Protein AF-A0A522ACE9-F1 (afdb_monomer)

Nearest PDB structures (foldseek):
  8x61-assembly1_C  TM=3.529E-01  e=1.894E+00  Escherichia coli K-12
  6s4u-assembly1_A  TM=2.386E-01  e=7.414E+00  Homo sapiens

Solvent-accessible surface area (backbone atoms only — not comparable to full-atom values): 8013 Å² total; per-residue (Å²): 133,61,67,72,55,53,54,50,27,53,49,44,15,50,52,30,24,54,36,36,54,61,24,49,76,54,39,75,47,84,76,78,29,18,71,40,29,41,30,44,5,52,44,26,45,44,31,67,73,72,30,75,83,35,50,65,12,38,32,50,9,37,26,52,41,39,37,70,60,69,50,56,64,69,42,15,46,37,32,13,48,15,64,38,47,17,29,52,48,12,42,47,45,30,52,73,76,61,67,50,54,72,63,55,82,46,71,67,32,50,52,38,46,46,51,37,33,20,47,57,17,20,47,52,19,19,51,35,33,47,53,24,36,50,77,62,69,74,56,59,83,90,46,49,69,61,52,30,52,46,35,24,47,4,34,18,41,4,25,67,66,41,28,56,72,73,46,96

pLDDT: mean 92.91, std 7.42, range [64.06, 98.75]

Secondary structure (DSSP, 8-state):
--HHHHHHHHHHHHHHHHHHHHHHTTEEETTTEES--HHHHHHHHHHHHH-GGGHHHHHHHHHHHHHHTT--HHHHHHHHHHHHHHHHHHHHHHHHHS---TT--SHHHHHHIIIIIIIIIHHHHHHHHHHHHHHTT-S-GGGHHHHHHHHHHHHHHHHHHHHHHHH-

Sequence (168 aa):
MNIGLLVRLAGVALLYFVAAQVGLAFAVVGSTVTLVWPPSGIALVAILVFGYRMIPGVALGAFLANAWTGVPLLLAAGIALGNTLEPVVGALLLQRLAGFRNTLERRGDVFALILLAGICSTMLSAWVGVASLTLGGTVAVGDYASVWLKWWLGDMMGVLVVAPPLLI

Radius of gyration: 15.06 Å; Cα contacts (8 Å, |Δi|>4): 279; chains: 1; bounding box: 33×37×38 Å

Structure (mmCIF, N/CA/C/O backbone):
data_AF-A0A522ACE9-F1
#
_entry.id   AF-A0A522ACE9-F1
#
loop_
_atom_site.group_PDB
_atom_site.id
_atom_site.type_symbol
_atom_site.label_atom_id
_atom_site.label_alt_id
_atom_site.label_comp_id
_atom_site.label_asym_id
_atom_site.label_entity_id
_atom_site.label_seq_id
_atom_site.pdbx_PDB_ins_code
_atom_site.Cartn_x
_atom_site.Cartn_y
_atom_site.Cartn_z
_atom_site.occupancy
_atom_site.B_iso_or_equiv
_atom_site.auth_seq_id
_atom_site.auth_comp_id
_atom_site.auth_asym_id
_atom_site.auth_atom_id
_atom_site.pdbx_PDB_model_num
ATOM 1 N N . MET A 1 1 ? -2.114 -23.562 11.449 1.00 66.44 1 MET A N 1
ATOM 2 C CA . MET A 1 1 ? -2.707 -22.292 10.969 1.00 66.44 1 MET A CA 1
ATOM 3 C C . MET A 1 1 ? -4.226 -22.442 10.977 1.00 66.44 1 MET A C 1
ATOM 5 O O . MET A 1 1 ? -4.705 -23.443 10.471 1.00 66.44 1 MET A O 1
ATOM 9 N N . ASN A 1 2 ? -4.973 -21.543 11.629 1.00 89.81 2 ASN A N 1
ATOM 10 C CA . ASN A 1 2 ? -6.439 -21.649 11.744 1.00 89.81 2 ASN A CA 1
ATOM 11 C C . ASN A 1 2 ? -7.099 -21.388 10.372 1.00 89.81 2 ASN A C 1
ATOM 13 O O . ASN A 1 2 ? -6.703 -20.443 9.689 1.00 89.81 2 ASN A O 1
ATOM 17 N N . ILE A 1 3 ? -8.100 -22.184 9.982 1.00 92.69 3 ILE A N 1
ATOM 18 C CA . ILE A 1 3 ? -8.877 -22.027 8.735 1.00 92.69 3 ILE A CA 1
ATOM 19 C C . ILE A 1 3 ? -9.387 -20.588 8.563 1.00 92.69 3 ILE A C 1
ATOM 21 O O . ILE A 1 3 ? -9.287 -20.024 7.477 1.00 92.69 3 ILE A O 1
ATOM 25 N N . GLY A 1 4 ? -9.839 -19.942 9.642 1.00 93.56 4 GLY A N 1
ATOM 26 C CA . GLY A 1 4 ? -10.306 -18.554 9.584 1.00 93.56 4 GLY A CA 1
ATOM 27 C C . GLY A 1 4 ? -9.221 -17.549 9.176 1.00 93.56 4 GLY A C 1
ATOM 28 O O . GLY A 1 4 ? -9.525 -16.540 8.544 1.00 93.56 4 GLY A O 1
ATOM 29 N N . LEU A 1 5 ? -7.948 -17.818 9.489 1.00 94.38 5 LEU A N 1
ATOM 30 C CA . LEU A 1 5 ? -6.832 -16.984 9.033 1.00 94.38 5 LEU A CA 1
ATOM 31 C C . LEU A 1 5 ? -6.583 -17.170 7.533 1.00 94.38 5 LEU A C 1
ATOM 33 O O . LEU A 1 5 ? -6.410 -16.183 6.828 1.00 94.38 5 LEU A O 1
ATOM 37 N N . LEU A 1 6 ? -6.611 -18.413 7.049 1.00 95.75 6 LEU A N 1
ATOM 38 C CA . LEU A 1 6 ? -6.447 -18.719 5.625 1.00 95.75 6 LEU A CA 1
ATOM 39 C C . LEU A 1 6 ? -7.518 -18.043 4.769 1.00 95.75 6 LEU A C 1
ATOM 41 O O . LEU A 1 6 ? -7.187 -17.424 3.763 1.00 95.75 6 LEU A O 1
ATOM 45 N N . VAL A 1 7 ? -8.779 -18.090 5.207 1.00 96.94 7 VAL A N 1
ATOM 46 C CA . VAL A 1 7 ? -9.889 -17.417 4.518 1.00 96.94 7 VAL A CA 1
ATOM 47 C C . VAL A 1 7 ? -9.661 -15.907 4.443 1.00 96.94 7 VAL A C 1
ATOM 49 O O . VAL A 1 7 ? -9.847 -15.315 3.385 1.00 96.94 7 VAL A O 1
ATOM 52 N N . ARG A 1 8 ? -9.199 -15.273 5.531 1.00 97.12 8 ARG A N 1
ATOM 53 C CA . ARG A 1 8 ? -8.887 -13.832 5.529 1.00 97.12 8 ARG A CA 1
ATOM 54 C C . ARG A 1 8 ? -7.721 -13.494 4.607 1.00 97.12 8 ARG A C 1
ATOM 56 O O . ARG A 1 8 ? -7.818 -12.532 3.859 1.00 97.12 8 ARG A O 1
ATOM 63 N N . LEU A 1 9 ? -6.649 -14.286 4.632 1.00 97.94 9 LEU A N 1
ATOM 64 C CA . LEU A 1 9 ? -5.497 -14.095 3.747 1.00 97.94 9 LEU A CA 1
ATOM 65 C C . LEU A 1 9 ? -5.897 -14.201 2.273 1.00 97.94 9 LEU A C 1
ATOM 67 O O . LEU A 1 9 ? -5.547 -13.326 1.486 1.00 97.94 9 LEU A O 1
ATOM 71 N N . ALA A 1 10 ? -6.667 -15.235 1.923 1.00 97.75 10 ALA A N 1
ATOM 72 C CA . ALA A 1 10 ? -7.181 -15.429 0.573 1.00 97.75 10 ALA A CA 1
ATOM 73 C C . ALA A 1 10 ? -8.128 -14.293 0.159 1.00 97.75 10 ALA A C 1
ATOM 75 O O . ALA A 1 10 ? -8.009 -13.772 -0.945 1.00 97.75 10 ALA A O 1
ATOM 76 N N . GLY A 1 11 ? -9.018 -13.865 1.058 1.00 98.19 11 GLY A N 1
ATOM 77 C CA . GLY A 1 11 ? -9.923 -12.741 0.825 1.00 98.19 11 GLY A CA 1
ATOM 78 C C . GLY A 1 11 ? -9.183 -11.426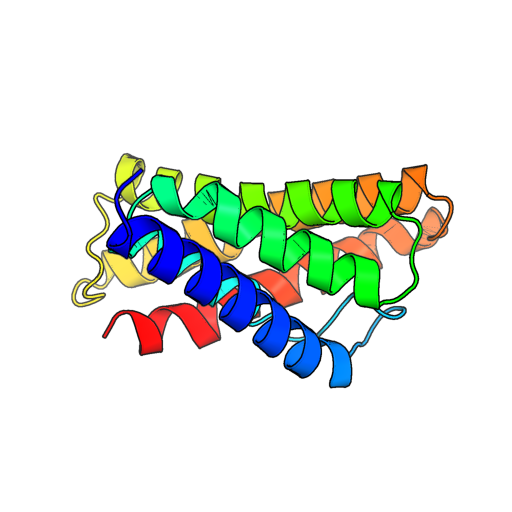 0.583 1.00 98.19 11 GLY A C 1
ATOM 79 O O . GLY A 1 11 ? -9.488 -10.733 -0.381 1.00 98.19 11 GLY A O 1
ATOM 80 N N . VAL A 1 12 ? -8.172 -11.104 1.398 1.00 98.25 12 VAL A N 1
ATOM 81 C CA . VAL A 1 12 ? -7.336 -9.905 1.211 1.00 98.25 12 VAL A CA 1
ATOM 82 C C . VAL A 1 12 ? -6.578 -9.968 -0.112 1.00 98.25 12 VAL A C 1
ATOM 84 O O . VAL A 1 12 ? -6.599 -8.992 -0.854 1.00 98.25 12 VAL A O 1
ATOM 87 N N . ALA A 1 13 ? -5.958 -11.106 -0.437 1.00 98.50 13 ALA A N 1
ATOM 88 C CA . ALA A 1 13 ? -5.243 -11.276 -1.701 1.00 98.50 13 ALA A CA 1
ATOM 89 C C . ALA A 1 13 ? -6.173 -11.102 -2.911 1.00 98.50 13 ALA A C 1
ATOM 91 O O . ALA A 1 13 ? -5.827 -10.397 -3.857 1.00 98.50 13 ALA A O 1
ATOM 92 N N . LEU A 1 14 ? -7.368 -11.700 -2.860 1.00 98.25 14 LEU A N 1
ATOM 93 C CA . LEU A 1 14 ? -8.366 -11.608 -3.923 1.00 98.25 14 LEU A CA 1
ATOM 94 C C . LEU A 1 14 ? -8.905 -10.183 -4.081 1.00 98.25 14 LEU A C 1
ATOM 96 O O . LEU A 1 14 ? -8.950 -9.677 -5.198 1.00 98.25 14 LEU A O 1
ATOM 100 N N . LEU A 1 15 ? -9.296 -9.531 -2.982 1.00 97.94 15 LEU A N 1
ATOM 101 C CA . LEU A 1 15 ? -9.801 -8.157 -3.011 1.00 97.94 15 LEU A CA 1
ATOM 102 C C . LEU A 1 15 ? -8.738 -7.190 -3.523 1.00 97.94 15 LEU A C 1
ATOM 104 O O . LEU A 1 15 ? -9.046 -6.359 -4.372 1.00 97.94 15 LEU A O 1
ATOM 108 N N . TYR A 1 16 ? -7.493 -7.335 -3.059 1.00 98.19 16 TYR A N 1
ATOM 109 C CA . TYR A 1 16 ? -6.364 -6.568 -3.577 1.00 98.19 16 TYR A CA 1
ATOM 110 C C . TYR A 1 16 ? -6.240 -6.767 -5.087 1.00 98.19 16 TYR A C 1
ATOM 112 O O . TYR A 1 16 ? -6.228 -5.794 -5.834 1.00 98.19 16 TYR A O 1
ATOM 120 N N . PHE A 1 17 ? -6.171 -8.023 -5.539 1.00 97.62 17 PHE A N 1
ATOM 121 C CA . PHE A 1 17 ? -6.001 -8.357 -6.949 1.00 97.62 17 PHE A CA 1
ATOM 122 C C . PHE A 1 17 ? -7.114 -7.757 -7.809 1.00 97.62 17 PHE A C 1
ATOM 124 O O . PHE A 1 17 ? -6.831 -7.016 -8.741 1.00 97.62 17 PHE A O 1
ATOM 131 N N . VAL A 1 18 ? -8.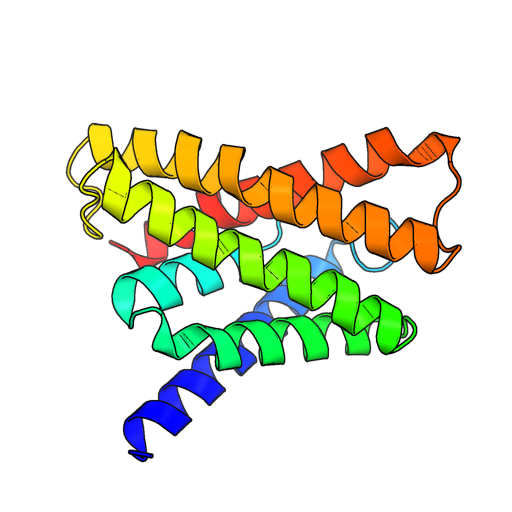381 -8.015 -7.477 1.00 96.56 18 VAL A N 1
ATOM 132 C CA . VAL A 1 18 ? -9.529 -7.517 -8.252 1.00 96.56 18 VAL A CA 1
ATOM 133 C C . VAL A 1 18 ? -9.545 -5.991 -8.286 1.00 96.56 18 VAL A C 1
ATOM 135 O O . VAL A 1 18 ? -9.726 -5.404 -9.351 1.00 96.56 18 VAL A O 1
ATOM 138 N N . ALA A 1 19 ? -9.306 -5.339 -7.149 1.00 95.19 19 ALA A N 1
ATOM 139 C CA . ALA A 1 19 ? -9.259 -3.886 -7.073 1.00 95.19 19 ALA A CA 1
ATOM 140 C C . ALA A 1 19 ? -8.096 -3.296 -7.889 1.00 95.19 19 ALA A C 1
ATOM 142 O O . ALA A 1 19 ? -8.246 -2.230 -8.488 1.00 95.19 19 ALA A O 1
ATOM 143 N N . ALA A 1 20 ? -6.968 -4.009 -7.970 1.00 93.25 20 ALA A N 1
ATOM 144 C CA . ALA A 1 20 ? -5.849 -3.640 -8.825 1.00 93.25 20 ALA A CA 1
ATOM 145 C C . ALA A 1 20 ? -6.258 -3.707 -10.298 1.00 93.25 20 ALA A C 1
ATOM 147 O O . ALA A 1 20 ? -6.052 -2.740 -11.017 1.00 93.25 20 ALA A O 1
ATOM 148 N N . GLN A 1 21 ? -6.928 -4.780 -10.734 1.00 90.62 21 GLN A N 1
ATOM 149 C CA . GLN A 1 21 ? -7.398 -4.901 -12.121 1.00 90.62 21 GLN A CA 1
ATOM 150 C C . GLN A 1 21 ? -8.376 -3.787 -12.508 1.00 90.62 21 GLN A C 1
ATOM 152 O O . GLN A 1 21 ? -8.302 -3.258 -13.615 1.00 90.62 21 GLN A O 1
ATOM 157 N N . VAL A 1 22 ? -9.268 -3.402 -11.589 1.00 88.81 22 VAL A N 1
ATOM 158 C CA . VAL A 1 22 ? -10.187 -2.271 -11.791 1.00 88.81 22 VAL A CA 1
ATOM 159 C C . VAL A 1 22 ? -9.413 -0.962 -11.948 1.00 88.81 22 VAL A C 1
A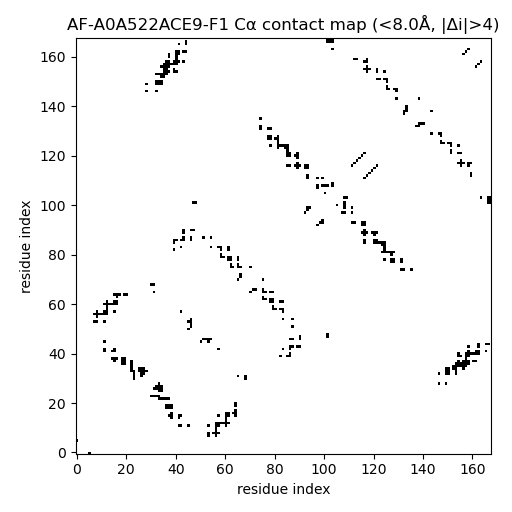TOM 161 O O . VAL A 1 22 ? -9.708 -0.197 -12.860 1.00 88.81 22 VAL A O 1
ATOM 164 N N . GLY A 1 23 ? -8.410 -0.709 -11.102 1.00 84.00 23 GLY A N 1
ATOM 165 C CA . GLY A 1 23 ? -7.551 0.470 -11.230 1.00 84.00 23 GLY A CA 1
ATOM 166 C C . GLY A 1 23 ? -6.762 0.472 -12.542 1.00 84.00 23 GLY A C 1
ATOM 167 O O . GLY A 1 23 ? -6.735 1.47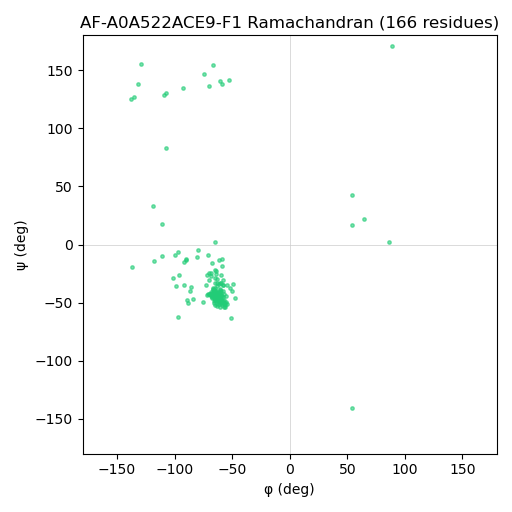7 -13.252 1.00 84.00 23 GLY A O 1
ATOM 168 N N . LEU A 1 24 ? -6.165 -0.669 -12.895 1.00 83.31 24 LEU A N 1
ATOM 169 C CA . LEU A 1 24 ? -5.343 -0.855 -14.094 1.00 83.31 24 LEU A CA 1
ATOM 170 C C . LEU A 1 24 ? -6.127 -0.688 -15.398 1.00 83.31 24 LEU A C 1
ATOM 172 O O . LEU A 1 24 ? -5.542 -0.278 -16.398 1.00 83.31 24 LEU A O 1
ATOM 176 N N . ALA A 1 25 ? -7.445 -0.907 -15.390 1.00 79.19 25 ALA A N 1
ATOM 177 C CA . ALA A 1 25 ? -8.310 -0.567 -16.522 1.00 79.19 25 ALA A CA 1
ATOM 178 C C . ALA A 1 25 ? -8.271 0.937 -16.882 1.00 79.19 25 ALA A C 1
ATOM 180 O O . ALA A 1 25 ? -8.617 1.307 -18.001 1.00 79.19 25 ALA A O 1
ATOM 181 N N . PHE A 1 26 ? -7.810 1.791 -15.960 1.00 76.12 26 PHE A N 1
ATOM 182 C CA . PHE A 1 26 ? -7.639 3.237 -16.127 1.00 76.12 26 PHE A CA 1
ATOM 183 C C . PHE A 1 26 ? -6.170 3.675 -15.960 1.00 76.12 26 PHE A C 1
ATOM 185 O O . PHE A 1 26 ? -5.888 4.762 -15.444 1.00 76.12 26 PHE A O 1
ATOM 192 N N . ALA A 1 27 ? -5.217 2.823 -16.354 1.00 73.56 27 ALA A N 1
ATOM 193 C CA . ALA A 1 27 ? -3.792 3.132 -16.276 1.00 73.56 27 ALA A CA 1
ATOM 194 C C . ALA A 1 27 ? -3.408 4.365 -17.121 1.00 73.56 27 ALA A C 1
ATOM 196 O O . ALA A 1 27 ? -3.889 4.568 -18.234 1.00 73.56 27 ALA A O 1
ATOM 197 N N . VAL A 1 28 ? -2.509 5.186 -16.576 1.00 72.31 28 VAL A N 1
ATOM 198 C CA . VAL A 1 28 ? -2.038 6.455 -17.154 1.00 72.31 28 VAL A CA 1
ATOM 199 C C . VAL A 1 28 ? -0.539 6.479 -17.464 1.00 72.31 28 VAL A C 1
ATOM 201 O O . VAL A 1 28 ? -0.088 7.375 -18.179 1.00 72.31 28 VAL A O 1
ATOM 204 N N . VAL A 1 29 ? 0.250 5.526 -16.950 1.00 64.06 29 VAL A N 1
ATOM 205 C CA . VAL A 1 29 ? 1.638 5.290 -17.396 1.00 64.06 29 VAL A CA 1
ATOM 206 C C . VAL A 1 29 ? 1.909 3.800 -17.514 1.00 64.06 29 VAL A C 1
ATOM 208 O O . VAL A 1 29 ? 1.752 3.051 -16.545 1.00 64.06 29 VAL A O 1
ATOM 211 N N . GLY A 1 30 ? 2.364 3.389 -18.700 1.00 69.62 30 GLY A N 1
ATOM 212 C CA . GLY A 1 30 ? 2.581 1.982 -19.018 1.00 69.62 30 GLY A CA 1
ATOM 213 C C . GLY A 1 30 ? 1.322 1.156 -18.751 1.00 69.62 30 GLY A C 1
ATOM 214 O O . GLY A 1 30 ? 0.208 1.611 -18.994 1.00 69.62 30 GLY A O 1
ATOM 215 N N . SER A 1 31 ? 1.514 -0.043 -18.210 1.00 69.19 31 SER A N 1
ATOM 216 C CA . SER A 1 31 ? 0.447 -0.970 -17.821 1.00 69.19 31 SER A CA 1
ATOM 217 C C . SER A 1 31 ? 0.328 -1.137 -16.303 1.00 69.19 31 SER A C 1
ATOM 219 O O . SER A 1 31 ? -0.223 -2.140 -15.857 1.00 69.19 31 SER A O 1
ATOM 221 N N . THR A 1 32 ? 0.899 -0.223 -15.506 1.00 64.25 32 THR A N 1
ATOM 222 C CA . THR A 1 32 ? 1.065 -0.442 -14.053 1.00 64.25 32 THR A CA 1
ATOM 223 C C . THR A 1 32 ? 0.734 0.778 -13.186 1.00 64.25 32 THR A C 1
ATOM 225 O O . THR A 1 32 ? 0.451 0.604 -12.008 1.00 64.25 32 THR A O 1
ATOM 228 N N . VAL A 1 33 ? 0.714 2.004 -13.732 1.00 71.81 33 VAL A N 1
ATOM 229 C CA . VAL A 1 33 ? 0.448 3.228 -12.945 1.00 71.81 33 VAL A CA 1
ATOM 230 C C . VAL A 1 33 ? -0.931 3.790 -13.258 1.00 71.81 33 VAL A C 1
ATOM 232 O O . VAL A 1 33 ? -1.252 4.020 -14.422 1.00 71.81 33 VAL A O 1
ATOM 235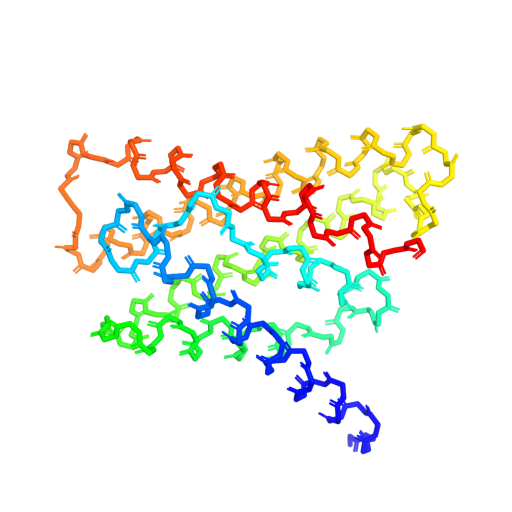 N N . THR A 1 34 ? -1.722 4.082 -12.228 1.00 78.75 34 THR A N 1
ATOM 236 C CA . THR A 1 34 ? -3.135 4.496 -12.326 1.00 78.75 34 THR A CA 1
ATOM 237 C C . THR A 1 34 ? -3.388 5.773 -11.524 1.00 78.75 34 THR A C 1
ATOM 239 O O . THR A 1 34 ? -2.695 6.016 -10.542 1.00 78.75 34 THR A O 1
ATOM 242 N N . LEU A 1 35 ? -4.411 6.564 -11.871 1.00 76.25 35 LEU A N 1
ATOM 243 C CA . LEU A 1 35 ? -4.746 7.797 -11.124 1.00 76.25 35 LEU A CA 1
ATOM 244 C C . LEU A 1 35 ? -5.278 7.550 -9.709 1.00 76.25 35 LEU A C 1
ATOM 246 O O . LEU A 1 35 ? -5.153 8.409 -8.842 1.00 76.25 35 LEU A O 1
ATOM 250 N N . VAL A 1 36 ? -5.886 6.389 -9.488 1.00 87.00 36 VAL A N 1
ATOM 251 C CA . VAL A 1 36 ? -6.296 5.906 -8.173 1.00 87.00 36 VAL A CA 1
ATOM 252 C C . VAL A 1 36 ? -5.882 4.450 -8.120 1.00 87.00 36 VAL A C 1
ATOM 254 O O . VAL A 1 36 ? -6.253 3.697 -9.019 1.00 87.00 36 VAL A O 1
ATOM 257 N N . TRP A 1 37 ? -5.143 4.063 -7.082 1.00 94.31 37 TRP A N 1
ATOM 258 C CA . TRP A 1 37 ? -4.768 2.677 -6.813 1.00 94.31 37 TRP A CA 1
ATOM 259 C C . TRP A 1 37 ? -5.561 2.144 -5.606 1.00 94.31 37 TRP A C 1
ATOM 261 O O . TRP A 1 37 ? -5.070 2.150 -4.475 1.00 94.31 37 TRP A O 1
ATOM 271 N N . PRO A 1 38 ? -6.812 1.672 -5.800 1.00 95.94 38 PRO A N 1
ATOM 272 C CA . PRO A 1 38 ? -7.649 1.164 -4.712 1.00 95.94 38 PRO A CA 1
ATOM 273 C C . PRO A 1 38 ? -6.999 0.132 -3.772 1.00 95.94 38 PRO A C 1
ATOM 275 O O . PRO A 1 38 ? -7.317 0.150 -2.577 1.00 95.94 38 PRO A O 1
ATOM 278 N N . PRO A 1 39 ? -6.098 -0.761 -4.242 1.00 97.88 39 PRO A N 1
ATOM 279 C CA . PRO A 1 39 ? -5.489 -1.760 -3.375 1.00 97.88 39 PRO A CA 1
ATOM 280 C C . PRO A 1 39 ? -4.733 -1.193 -2.171 1.00 97.88 39 PRO A C 1
ATOM 282 O O . PRO A 1 39 ? -4.732 -1.842 -1.125 1.00 97.88 39 PRO A O 1
ATOM 285 N N . SER A 1 40 ? -4.147 0.005 -2.272 1.00 98.12 40 SER A N 1
ATOM 286 C CA . SER A 1 40 ? -3.459 0.660 -1.150 1.00 98.12 40 SER A CA 1
ATOM 287 C C . SER A 1 40 ? -4.377 0.868 0.054 1.00 98.12 40 SER A C 1
ATOM 289 O O . SER A 1 40 ? -4.050 0.472 1.175 1.00 98.12 40 SER A O 1
ATOM 291 N N . GLY A 1 41 ? -5.578 1.408 -0.177 1.00 98.06 41 GLY A N 1
ATOM 292 C CA . GLY A 1 41 ? -6.570 1.602 0.881 1.00 98.06 41 GLY A CA 1
ATOM 293 C C . GLY A 1 41 ? -7.074 0.278 1.461 1.00 98.06 41 GLY A C 1
ATOM 294 O O . GLY A 1 41 ? -7.147 0.129 2.680 1.00 98.06 41 GLY A O 1
ATOM 295 N N . ILE A 1 42 ? -7.344 -0.719 0.607 1.00 98.50 42 ILE A N 1
ATOM 296 C CA . ILE A 1 42 ? -7.773 -2.063 1.040 1.00 98.50 42 ILE A CA 1
ATOM 297 C C . ILE A 1 42 ? -6.710 -2.713 1.928 1.00 98.50 42 ILE A C 1
ATOM 299 O O . ILE A 1 42 ? -7.028 -3.247 2.993 1.00 98.50 42 ILE A O 1
ATOM 303 N N . ALA A 1 43 ? -5.446 -2.668 1.507 1.00 98.69 43 ALA A N 1
ATOM 304 C CA . ALA A 1 43 ? -4.341 -3.265 2.239 1.00 98.69 43 ALA A CA 1
ATOM 305 C C . ALA A 1 43 ? -4.124 -2.585 3.596 1.00 98.69 43 ALA A C 1
ATOM 307 O O . ALA A 1 43 ? -3.947 -3.274 4.605 1.00 98.69 43 ALA A O 1
ATOM 308 N N . LEU A 1 44 ? -4.200 -1.250 3.639 1.00 98.75 44 LEU A N 1
ATOM 309 C CA . LEU A 1 44 ? -4.100 -0.490 4.880 1.00 98.75 44 LEU A CA 1
ATOM 310 C C . LEU A 1 44 ? -5.208 -0.888 5.862 1.00 98.75 44 LEU A C 1
ATOM 312 O O . LEU A 1 44 ? -4.914 -1.234 7.007 1.00 98.75 44 LEU A O 1
ATOM 316 N N . VAL A 1 45 ? -6.469 -0.907 5.418 1.00 98.38 45 VAL A N 1
ATOM 317 C CA . VAL A 1 45 ? -7.600 -1.290 6.278 1.00 98.38 45 VAL A CA 1
ATOM 318 C C . VAL A 1 45 ? -7.480 -2.738 6.738 1.00 98.38 45 VAL A C 1
ATOM 320 O O . VAL A 1 45 ? -7.680 -3.022 7.919 1.00 98.38 45 VAL A O 1
ATOM 323 N N . ALA A 1 46 ? -7.080 -3.659 5.859 1.00 98.38 46 ALA A N 1
ATOM 324 C CA . ALA A 1 46 ? -6.876 -5.054 6.234 1.00 98.38 46 ALA A CA 1
ATOM 325 C C . ALA A 1 46 ? -5.856 -5.199 7.378 1.00 98.38 46 ALA A C 1
ATOM 327 O O . ALA A 1 46 ? -6.095 -5.954 8.325 1.00 98.38 46 ALA A O 1
ATOM 328 N N . ILE A 1 47 ? -4.747 -4.455 7.330 1.00 98.50 47 ILE A N 1
ATOM 329 C CA . ILE A 1 47 ? -3.731 -4.458 8.392 1.00 98.50 47 ILE A CA 1
ATOM 330 C C . 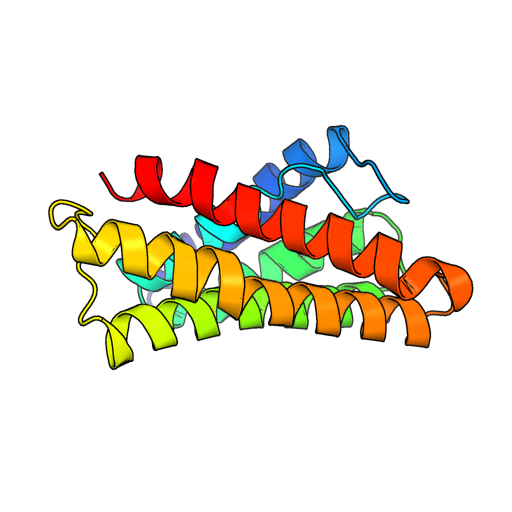ILE A 1 47 ? -4.244 -3.763 9.658 1.00 98.50 47 ILE A C 1
ATOM 332 O O . ILE A 1 47 ? -4.038 -4.287 10.753 1.00 98.50 47 ILE A O 1
ATOM 336 N N . LEU A 1 48 ? -4.937 -2.629 9.542 1.00 97.94 48 LEU A N 1
ATOM 337 C CA . LEU A 1 48 ? -5.479 -1.900 10.694 1.00 97.94 48 LEU A CA 1
ATOM 338 C C . LEU A 1 48 ? -6.561 -2.691 11.443 1.00 97.94 48 LEU A C 1
ATOM 340 O O . LEU A 1 48 ? -6.612 -2.634 12.672 1.00 97.94 48 LEU A O 1
ATOM 344 N N . VAL A 1 49 ? -7.414 -3.429 10.728 1.00 97.12 49 VAL A N 1
ATOM 345 C CA . VAL A 1 49 ? -8.563 -4.157 11.295 1.00 97.12 49 VAL A CA 1
ATOM 346 C C . VAL A 1 49 ? -8.181 -5.569 11.728 1.00 97.12 49 VAL A C 1
ATOM 348 O O . VAL A 1 49 ? -8.511 -6.004 12.832 1.00 97.12 49 VAL A O 1
ATOM 351 N N . PHE A 1 50 ? -7.481 -6.317 10.874 1.00 96.69 50 PHE A N 1
ATOM 352 C CA . PHE A 1 50 ? -7.163 -7.719 11.146 1.00 96.69 50 PHE A CA 1
ATOM 353 C C . PHE A 1 50 ? -5.744 -7.925 11.684 1.00 96.69 50 PHE A C 1
ATOM 355 O O . PHE A 1 50 ? -5.443 -9.031 12.150 1.00 96.69 50 PHE A O 1
ATOM 362 N N . GLY A 1 51 ? -4.903 -6.890 11.686 1.00 97.06 51 GLY A N 1
ATOM 363 C CA . GLY A 1 51 ? -3.529 -6.900 12.187 1.00 97.06 51 GLY A CA 1
ATOM 364 C C . GLY A 1 51 ? -2.486 -7.300 11.137 1.00 97.06 51 GLY A C 1
ATOM 365 O O . GLY A 1 51 ? -2.802 -7.827 10.070 1.00 97.06 51 GLY A O 1
ATOM 366 N N . TYR A 1 52 ? -1.205 -7.148 11.495 1.00 97.81 52 TYR A N 1
ATOM 367 C CA . TYR A 1 52 ? -0.039 -7.431 10.635 1.00 97.81 52 TYR A CA 1
ATOM 368 C C . TYR A 1 52 ? 0.060 -8.873 10.113 1.00 97.81 52 TYR A C 1
ATOM 370 O O . TYR A 1 52 ? 0.794 -9.153 9.173 1.00 97.81 52 TYR A O 1
ATOM 378 N N . ARG A 1 53 ? -0.729 -9.807 10.650 1.00 97.44 53 ARG A N 1
ATOM 379 C CA . ARG A 1 53 ? -0.872 -11.157 10.082 1.00 97.44 53 ARG A CA 1
ATOM 380 C C . ARG A 1 53 ? -1.447 -11.170 8.661 1.00 97.44 53 ARG A C 1
ATOM 382 O O . ARG A 1 53 ? -1.387 -12.215 8.032 1.00 97.44 53 ARG A O 1
ATOM 389 N N . MET A 1 54 ? -2.009 -10.061 8.166 1.00 98.50 54 MET A N 1
ATOM 390 C CA . MET A 1 54 ? -2.513 -9.935 6.790 1.00 98.50 54 MET A CA 1
ATOM 391 C C . MET A 1 54 ? -1.428 -9.656 5.744 1.00 98.50 54 MET A C 1
ATOM 393 O O . MET A 1 54 ? -1.715 -9.778 4.555 1.00 98.50 54 MET A O 1
ATOM 397 N N . ILE A 1 55 ? -0.193 -9.340 6.160 1.00 98.50 55 ILE A N 1
ATOM 398 C CA . ILE A 1 55 ? 0.928 -9.034 5.253 1.00 98.50 55 ILE A CA 1
ATOM 399 C C . ILE A 1 55 ? 1.078 -10.066 4.120 1.00 98.50 55 ILE A C 1
ATOM 401 O O . ILE A 1 55 ? 1.172 -9.640 2.971 1.00 98.50 55 ILE A O 1
ATOM 405 N N . PRO A 1 56 ? 1.031 -11.394 4.364 1.00 98.38 56 PRO A N 1
ATOM 406 C CA . PRO A 1 56 ? 1.169 -12.368 3.281 1.00 98.38 56 PRO A CA 1
ATOM 407 C C . PRO A 1 56 ? 0.044 -12.293 2.240 1.00 98.38 56 PRO A C 1
ATOM 409 O O . PRO A 1 56 ? 0.289 -12.536 1.064 1.00 98.38 56 PRO A O 1
ATOM 412 N N . GLY A 1 57 ? -1.180 -11.943 2.652 1.00 98.50 57 GLY A N 1
ATOM 413 C CA . GLY A 1 57 ? -2.313 -11.774 1.740 1.00 98.50 57 GLY A CA 1
ATOM 414 C C . GLY A 1 57 ? -2.143 -10.540 0.856 1.00 98.50 57 GLY A C 1
ATOM 415 O O . GLY A 1 57 ? -2.348 -10.621 -0.351 1.00 98.50 57 GLY A O 1
ATOM 416 N N . VAL A 1 58 ? -1.690 -9.426 1.442 1.00 98.69 58 VAL A N 1
ATOM 417 C CA . VAL A 1 58 ? -1.352 -8.200 0.698 1.00 98.69 58 VAL A CA 1
ATOM 418 C C . VAL A 1 58 ? -0.228 -8.472 -0.301 1.00 98.69 58 VAL A C 1
ATOM 420 O O . VAL A 1 58 ? -0.387 -8.182 -1.482 1.00 98.69 58 VAL A O 1
ATOM 423 N N . ALA A 1 59 ? 0.863 -9.098 0.147 1.00 98.62 59 ALA A N 1
ATOM 424 C CA . ALA A 1 59 ? 2.004 -9.427 -0.703 1.00 98.62 59 ALA A CA 1
ATOM 425 C C . ALA A 1 59 ? 1.619 -10.336 -1.873 1.00 98.62 59 ALA A C 1
ATOM 427 O O . ALA A 1 59 ? 2.023 -10.088 -3.008 1.00 98.62 59 ALA A O 1
ATOM 428 N N . LEU A 1 60 ? 0.803 -11.363 -1.613 1.00 98.62 60 LEU A N 1
ATOM 429 C CA . LEU A 1 60 ? 0.329 -12.270 -2.653 1.00 98.62 60 LEU A CA 1
ATOM 430 C C . LEU A 1 60 ? -0.567 -11.546 -3.664 1.00 98.62 60 LEU A C 1
ATOM 432 O O . LEU A 1 60 ? -0.353 -11.682 -4.865 1.00 98.62 60 LEU A O 1
ATOM 436 N N . GLY A 1 61 ? -1.537 -10.756 -3.194 1.00 98.44 61 GLY A N 1
ATOM 437 C CA . GLY A 1 61 ? -2.413 -9.971 -4.066 1.00 98.44 61 GLY A CA 1
ATOM 438 C C . GLY A 1 61 ? -1.635 -8.976 -4.930 1.00 98.44 61 GLY A C 1
ATOM 439 O O . GLY A 1 61 ? -1.852 -8.912 -6.139 1.00 98.44 61 GLY A O 1
ATOM 440 N N . ALA A 1 62 ? -0.677 -8.263 -4.332 1.00 97.88 62 ALA A N 1
ATOM 441 C CA . ALA A 1 62 ? 0.186 -7.319 -5.031 1.00 97.88 62 ALA A CA 1
ATOM 442 C C . ALA A 1 62 ? 1.073 -8.007 -6.073 1.00 97.88 62 ALA A C 1
ATOM 444 O O . ALA A 1 62 ? 1.171 -7.531 -7.203 1.00 97.88 62 ALA A O 1
ATOM 445 N N . PHE A 1 63 ? 1.688 -9.140 -5.730 1.00 98.12 63 PHE A N 1
ATOM 446 C CA . PHE A 1 63 ? 2.505 -9.900 -6.672 1.00 98.12 63 PHE A CA 1
ATOM 447 C C . PHE A 1 63 ? 1.685 -10.398 -7.859 1.00 98.12 63 PHE A C 1
ATOM 449 O O . PHE A 1 63 ? 2.085 -10.186 -9.000 1.00 98.12 63 PHE A O 1
ATOM 456 N N . LEU A 1 64 ? 0.522 -11.008 -7.607 1.00 97.81 64 LEU A N 1
ATOM 457 C CA . LEU A 1 64 ? -0.342 -11.523 -8.668 1.00 97.81 64 LEU A CA 1
ATOM 458 C C . LEU A 1 64 ? -0.862 -10.405 -9.575 1.00 97.81 64 LEU A C 1
ATOM 460 O O . LEU A 1 64 ? -0.860 -10.574 -10.791 1.00 97.81 64 LEU A O 1
ATOM 464 N N . ALA A 1 65 ? -1.257 -9.262 -9.006 1.00 95.56 65 ALA A N 1
ATOM 465 C CA . ALA A 1 65 ? -1.731 -8.115 -9.778 1.00 95.56 65 ALA A CA 1
ATOM 466 C C . ALA A 1 65 ? -0.642 -7.595 -10.722 1.00 95.56 65 ALA A C 1
ATOM 468 O O . ALA A 1 65 ? -0.877 -7.431 -11.915 1.00 95.56 65 ALA A O 1
ATOM 469 N N . ASN A 1 66 ? 0.575 -7.412 -10.205 1.00 93.44 66 ASN A N 1
ATOM 470 C CA . ASN A 1 66 ? 1.691 -6.935 -11.012 1.00 93.44 66 ASN A CA 1
ATOM 471 C C . ASN A 1 66 ? 2.141 -7.978 -12.043 1.00 93.44 66 ASN A C 1
ATOM 473 O O . ASN A 1 66 ? 2.342 -7.631 -13.202 1.00 93.44 66 ASN A O 1
ATOM 477 N N . ALA A 1 67 ? 2.234 -9.257 -11.672 1.00 94.81 67 ALA A N 1
ATOM 478 C CA . ALA A 1 67 ? 2.585 -10.332 -12.602 1.00 94.81 67 ALA A CA 1
ATOM 479 C C . ALA A 1 67 ? 1.572 -10.454 -13.755 1.00 94.81 67 ALA A C 1
ATOM 481 O O . ALA A 1 67 ? 1.959 -10.741 -14.887 1.00 94.81 67 ALA A O 1
ATOM 482 N N . TRP A 1 68 ? 0.289 -10.175 -13.498 1.00 93.94 68 TRP A N 1
ATOM 483 C CA . TRP A 1 68 ? -0.759 -10.196 -14.521 1.00 93.94 68 TRP A CA 1
ATOM 484 C C . TRP A 1 68 ? -0.571 -9.139 -15.616 1.00 93.94 68 TRP A C 1
ATOM 486 O O . TRP A 1 68 ? -1.059 -9.312 -16.730 1.00 93.94 68 TRP A O 1
ATOM 496 N N . THR A 1 69 ? 0.163 -8.060 -15.339 1.00 88.50 69 THR A N 1
ATOM 497 C CA . THR A 1 69 ? 0.447 -7.021 -16.344 1.00 88.50 69 THR A CA 1
ATOM 498 C C . THR A 1 69 ? 1.425 -7.478 -17.434 1.00 88.50 69 THR A C 1
ATOM 500 O O . THR A 1 69 ? 1.609 -6.768 -18.418 1.00 88.50 69 THR A O 1
ATOM 503 N N . GLY A 1 70 ? 2.051 -8.652 -17.280 1.00 88.50 70 GLY A N 1
ATOM 504 C CA . GLY A 1 70 ? 3.016 -9.206 -18.235 1.00 88.50 70 GLY A CA 1
ATOM 505 C C . GLY A 1 70 ? 4.458 -8.736 -18.026 1.00 88.50 70 GLY A C 1
ATOM 506 O O . GLY A 1 70 ? 5.343 -9.135 -18.782 1.00 88.50 70 GLY A O 1
ATOM 507 N N . VAL A 1 71 ? 4.725 -7.922 -16.999 1.00 87.94 71 VAL A N 1
ATOM 508 C CA . VAL A 1 71 ? 6.096 -7.557 -16.614 1.00 87.94 71 VAL A CA 1
ATOM 509 C C . VAL A 1 71 ? 6.871 -8.776 -16.083 1.00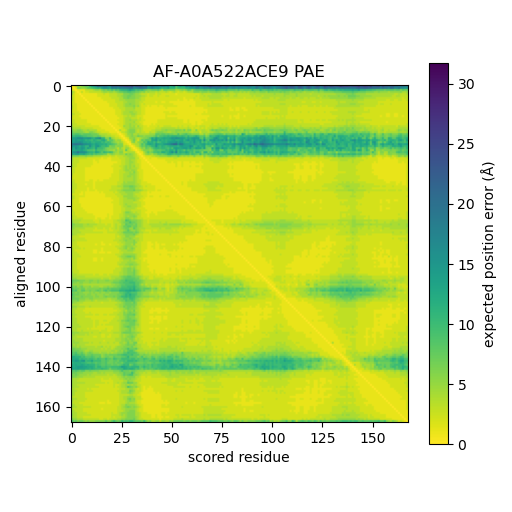 87.94 71 VAL A C 1
ATOM 511 O O . VAL A 1 71 ? 6.264 -9.709 -15.549 1.00 87.94 71 VAL A O 1
ATOM 514 N N . PRO A 1 72 ? 8.216 -8.790 -16.172 1.00 92.56 72 PRO A N 1
ATOM 515 C CA . PRO A 1 72 ? 9.024 -9.877 -15.623 1.00 92.56 72 PRO A CA 1
ATOM 516 C C . PRO A 1 72 ? 8.712 -10.160 -14.146 1.00 92.56 72 PRO A C 1
ATOM 518 O O . PRO A 1 72 ? 8.551 -9.233 -13.353 1.00 92.56 72 PRO A O 1
ATOM 521 N N . LEU A 1 73 ? 8.703 -11.436 -13.742 1.00 94.50 73 LEU A N 1
ATOM 522 C CA . LEU A 1 73 ? 8.326 -11.833 -12.374 1.00 94.50 73 LEU A CA 1
ATOM 523 C C . LEU A 1 73 ? 9.193 -11.177 -11.291 1.00 94.50 73 LEU A C 1
ATOM 525 O O . LEU A 1 73 ? 8.689 -10.837 -10.225 1.00 94.50 73 LEU A O 1
ATOM 529 N N . LEU A 1 74 ? 10.483 -10.964 -11.565 1.00 93.19 74 LEU A N 1
ATOM 530 C CA . LEU A 1 74 ? 11.380 -10.267 -10.643 1.00 93.19 74 LEU A CA 1
ATOM 531 C C . LEU A 1 74 ? 10.975 -8.796 -10.456 1.00 93.19 74 LEU A C 1
ATOM 533 O O . LEU A 1 74 ? 11.001 -8.289 -9.337 1.00 93.19 74 LEU A O 1
ATOM 537 N N . LEU A 1 75 ? 10.546 -8.136 -11.535 1.00 91.62 75 LEU A N 1
ATOM 538 C CA . LEU A 1 75 ? 10.024 -6.772 -11.486 1.00 91.62 75 LEU A CA 1
ATOM 539 C C . LEU A 1 75 ? 8.693 -6.728 -10.723 1.00 91.62 75 LEU A C 1
ATOM 541 O O . LEU A 1 75 ? 8.530 -5.901 -9.828 1.00 91.62 75 LEU A O 1
ATOM 545 N N . ALA A 1 76 ? 7.780 -7.666 -10.998 1.00 94.69 76 ALA A N 1
ATOM 546 C CA . ALA A 1 76 ? 6.526 -7.794 -10.255 1.00 94.69 76 ALA A CA 1
ATOM 547 C C . ALA A 1 76 ? 6.759 -8.015 -8.750 1.00 94.69 76 ALA A C 1
ATOM 549 O O . ALA A 1 76 ? 6.060 -7.425 -7.930 1.00 94.69 76 ALA A O 1
ATOM 550 N N . ALA A 1 77 ? 7.760 -8.819 -8.377 1.00 96.25 77 ALA A N 1
ATOM 551 C CA . ALA A 1 77 ? 8.144 -9.034 -6.983 1.00 96.25 77 ALA A CA 1
ATOM 552 C C . ALA A 1 77 ? 8.707 -7.762 -6.326 1.00 96.25 77 ALA A C 1
ATOM 554 O O . ALA A 1 77 ? 8.353 -7.464 -5.186 1.00 96.25 77 ALA A O 1
ATOM 555 N N . GLY A 1 78 ? 9.535 -6.993 -7.043 1.00 95.75 78 GLY A N 1
ATOM 556 C CA . GLY A 1 78 ? 10.053 -5.706 -6.569 1.00 95.75 78 GLY A CA 1
ATOM 557 C C . GLY A 1 78 ? 8.944 -4.683 -6.311 1.00 95.75 78 GLY A C 1
ATOM 558 O O . GLY A 1 78 ? 8.890 -4.082 -5.240 1.00 95.75 78 GLY A O 1
ATOM 559 N N . ILE A 1 79 ? 7.993 -4.558 -7.240 1.00 94.56 79 ILE A N 1
ATOM 560 C CA . ILE A 1 79 ? 6.831 -3.674 -7.070 1.00 94.56 79 ILE A CA 1
ATOM 561 C C . ILE A 1 79 ? 5.947 -4.157 -5.912 1.00 94.56 79 ILE A C 1
ATOM 563 O O . ILE A 1 79 ? 5.565 -3.372 -5.045 1.00 94.56 79 ILE A O 1
ATOM 567 N N . ALA A 1 80 ? 5.667 -5.461 -5.841 1.00 97.19 80 ALA A N 1
ATOM 568 C CA . ALA A 1 80 ? 4.863 -6.039 -4.769 1.00 97.19 80 ALA A CA 1
ATOM 569 C C . ALA A 1 80 ? 5.470 -5.804 -3.380 1.00 97.19 80 ALA A C 1
ATOM 571 O O . ALA A 1 80 ? 4.726 -5.615 -2.416 1.00 97.19 80 ALA A O 1
ATOM 572 N N . LEU A 1 81 ? 6.802 -5.772 -3.268 1.00 97.75 81 LEU A N 1
ATOM 573 C CA . LEU A 1 81 ? 7.488 -5.412 -2.031 1.00 97.75 81 LEU A CA 1
ATOM 574 C C . LEU A 1 81 ? 7.131 -3.984 -1.597 1.00 97.75 81 LEU A C 1
ATOM 576 O O . LEU A 1 81 ? 6.726 -3.794 -0.452 1.00 97.75 81 LEU A O 1
ATOM 580 N N . GLY A 1 82 ? 7.220 -3.004 -2.502 1.00 97.38 82 GLY A N 1
ATOM 581 C CA . GLY A 1 82 ? 6.847 -1.609 -2.232 1.00 97.38 82 GLY A CA 1
ATOM 582 C C . GLY A 1 82 ? 5.387 -1.474 -1.806 1.00 97.38 82 GLY A C 1
ATOM 583 O O . GLY A 1 82 ? 5.100 -0.980 -0.714 1.00 97.38 82 GLY A O 1
ATOM 584 N N . ASN A 1 83 ? 4.491 -2.050 -2.607 1.00 97.75 83 ASN A N 1
ATOM 585 C CA . ASN A 1 83 ? 3.050 -2.074 -2.358 1.00 97.75 83 ASN A CA 1
ATOM 586 C C . ASN A 1 83 ? 2.668 -2.757 -1.032 1.00 97.75 83 ASN A C 1
ATOM 588 O O . ASN A 1 83 ? 1.603 -2.491 -0.481 1.00 97.75 83 ASN A O 1
ATOM 592 N N . THR A 1 84 ? 3.500 -3.673 -0.529 1.00 98.62 84 THR A N 1
ATOM 593 C CA . THR A 1 84 ? 3.284 -4.342 0.763 1.00 98.62 84 THR A CA 1
ATOM 594 C C . THR A 1 84 ? 3.854 -3.528 1.918 1.00 98.62 84 THR A C 1
ATOM 596 O O . THR A 1 84 ? 3.237 -3.455 2.982 1.00 98.62 84 THR A O 1
ATOM 599 N N . LEU A 1 85 ? 5.029 -2.920 1.734 1.00 98.31 85 LEU A N 1
ATOM 600 C CA . LEU A 1 85 ? 5.682 -2.111 2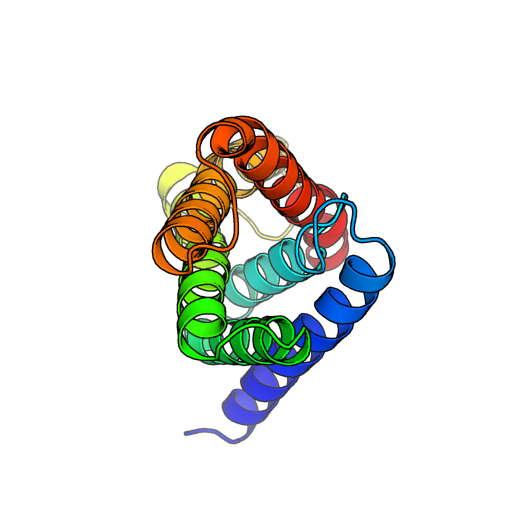.760 1.00 98.31 85 LEU A CA 1
ATOM 601 C C . LEU A 1 85 ? 4.892 -0.842 3.077 1.00 98.31 85 LEU A C 1
ATOM 603 O O . LEU A 1 85 ? 4.811 -0.473 4.245 1.00 98.31 85 LEU A O 1
ATOM 607 N N . GLU A 1 86 ? 4.279 -0.212 2.076 1.00 98.44 86 GLU A N 1
ATOM 608 C CA . GLU A 1 86 ? 3.448 0.981 2.258 1.00 98.44 86 GLU A CA 1
ATOM 609 C C . GLU A 1 86 ? 2.376 0.812 3.349 1.00 98.44 86 GLU A C 1
ATOM 611 O O . GLU A 1 86 ? 2.467 1.501 4.366 1.00 98.44 86 GLU A O 1
ATOM 616 N N . PRO A 1 87 ? 1.393 -0.101 3.234 1.00 98.56 87 PRO A N 1
ATOM 617 C CA . PRO A 1 87 ? 0.322 -0.210 4.220 1.00 98.56 87 PRO A CA 1
ATOM 618 C C . PRO A 1 87 ? 0.829 -0.719 5.578 1.00 98.56 87 PRO A C 1
ATOM 620 O O . PRO A 1 87 ? 0.235 -0.404 6.610 1.00 98.56 87 PRO A O 1
ATOM 623 N N . VAL A 1 88 ? 1.947 -1.458 5.614 1.00 98.62 88 VAL A N 1
ATOM 624 C CA . VAL A 1 88 ? 2.614 -1.858 6.866 1.00 98.62 88 VAL A CA 1
ATOM 625 C C . VAL A 1 88 ? 3.173 -0.641 7.594 1.00 98.62 88 VAL A C 1
ATOM 627 O O . VAL A 1 88 ? 2.916 -0.466 8.786 1.00 98.62 88 VAL A O 1
ATOM 630 N N . VAL A 1 89 ? 3.920 0.206 6.885 1.00 98.56 89 VAL A N 1
ATOM 631 C CA . VAL A 1 89 ? 4.500 1.431 7.442 1.00 98.56 89 VAL A CA 1
ATOM 632 C C . VAL A 1 89 ? 3.398 2.429 7.784 1.00 98.56 89 VAL A C 1
ATOM 634 O O . VAL A 1 89 ? 3.430 3.004 8.867 1.00 98.56 89 VAL A O 1
ATOM 637 N N . GLY A 1 90 ? 2.382 2.582 6.935 1.00 98.50 90 GLY A N 1
ATOM 638 C CA . GLY A 1 90 ? 1.221 3.430 7.197 1.00 98.50 90 GLY A CA 1
ATOM 639 C C . GLY A 1 90 ? 0.501 3.027 8.483 1.00 98.50 90 GLY A C 1
ATOM 640 O O . GLY A 1 90 ? 0.324 3.857 9.376 1.00 98.50 90 GLY A O 1
ATOM 641 N N . ALA A 1 91 ? 0.170 1.742 8.640 1.00 98.50 91 ALA A N 1
ATOM 642 C CA . ALA A 1 91 ? -0.446 1.237 9.866 1.00 98.50 91 ALA A CA 1
ATOM 643 C C . ALA A 1 91 ? 0.454 1.438 11.097 1.00 98.50 91 ALA A C 1
ATOM 645 O O . ALA A 1 91 ? -0.033 1.839 12.157 1.00 98.50 91 ALA A O 1
ATOM 646 N N . LEU A 1 92 ? 1.765 1.217 10.958 1.00 98.25 92 LEU A N 1
ATOM 647 C CA . LEU A 1 92 ? 2.730 1.418 12.037 1.00 98.25 92 LEU A CA 1
ATOM 648 C C . LEU A 1 92 ? 2.785 2.883 12.482 1.00 98.25 92 LEU A C 1
ATOM 650 O O . LEU A 1 92 ? 2.703 3.151 13.681 1.00 98.25 92 LEU A O 1
ATOM 654 N N . LEU A 1 93 ? 2.896 3.823 11.542 1.00 98.31 93 LEU A N 1
ATOM 655 C CA . LEU A 1 93 ? 2.947 5.257 11.829 1.00 98.31 93 LEU A CA 1
ATOM 656 C C . LEU A 1 93 ? 1.655 5.728 12.505 1.00 98.31 93 LEU A C 1
ATOM 658 O O . LEU A 1 93 ? 1.717 6.405 13.531 1.00 98.31 93 LEU A O 1
ATOM 662 N N . LEU A 1 94 ? 0.493 5.313 11.994 1.00 98.19 94 LEU A N 1
ATOM 663 C CA . LEU A 1 94 ? -0.808 5.639 12.584 1.00 98.19 94 LEU A CA 1
ATOM 664 C C . LEU A 1 94 ? -0.928 5.134 14.028 1.00 98.19 94 LEU A C 1
ATOM 666 O O . LEU A 1 94 ? -1.304 5.882 14.934 1.00 98.19 94 LEU A O 1
ATOM 670 N N . GLN A 1 95 ? -0.570 3.873 14.266 1.00 96.69 95 GLN A N 1
ATOM 671 C CA . GLN A 1 95 ? -0.669 3.264 15.591 1.00 96.69 95 GLN A CA 1
ATOM 672 C C . GLN A 1 95 ? 0.331 3.870 16.582 1.00 96.69 95 GLN A C 1
ATOM 674 O O . GLN A 1 95 ? -0.018 4.100 17.739 1.00 96.69 95 GLN A O 1
ATOM 679 N N . ARG A 1 96 ? 1.571 4.132 16.148 1.00 96.00 96 ARG A N 1
ATOM 680 C CA . ARG A 1 96 ? 2.664 4.557 17.036 1.00 96.00 96 ARG A CA 1
ATOM 681 C C . ARG A 1 96 ? 2.711 6.057 17.287 1.00 96.00 96 ARG A C 1
ATOM 683 O O . ARG A 1 96 ? 3.063 6.447 18.394 1.00 96.00 96 ARG A O 1
ATOM 690 N N . LEU A 1 97 ? 2.396 6.881 16.289 1.00 95.94 97 LEU A N 1
ATOM 691 C CA . LEU A 1 97 ? 2.573 8.335 16.377 1.00 95.94 97 LEU A CA 1
ATOM 692 C C . LEU A 1 97 ? 1.271 9.082 16.667 1.00 95.94 97 LEU A C 1
ATOM 694 O O . LEU A 1 97 ? 1.313 10.141 17.284 1.00 95.94 97 LEU A O 1
ATOM 698 N N . ALA A 1 98 ? 0.124 8.542 16.247 1.00 92.94 98 ALA A N 1
ATOM 699 C CA . ALA A 1 98 ? -1.167 9.218 16.390 1.00 92.94 98 ALA A CA 1
ATOM 700 C C . ALA 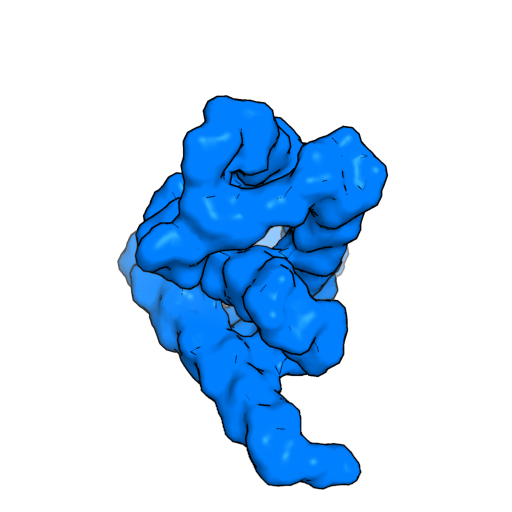A 1 98 ? -2.115 8.549 17.400 1.00 92.94 98 ALA A C 1
ATOM 702 O O . ALA A 1 98 ? -3.165 9.112 17.717 1.00 92.94 98 ALA A O 1
ATOM 703 N N . GLY A 1 99 ? -1.785 7.348 17.897 1.00 91.81 99 GLY A N 1
ATOM 704 C CA . GLY A 1 99 ? -2.717 6.550 18.701 1.00 91.81 99 GLY A CA 1
ATOM 705 C C . GLY A 1 99 ? -4.043 6.350 17.962 1.00 91.81 99 GLY A C 1
ATOM 706 O O . GLY A 1 99 ? -5.114 6.570 18.539 1.00 91.81 99 GLY A O 1
ATOM 707 N N . PHE A 1 100 ? -3.945 6.059 16.662 1.00 94.56 100 PHE A N 1
ATOM 708 C CA . PHE A 1 100 ? -5.047 6.092 15.707 1.00 94.56 100 PHE A CA 1
ATOM 709 C C . PHE A 1 100 ? -6.195 5.154 16.098 1.00 94.56 100 PHE A C 1
ATOM 711 O O . PHE A 1 100 ? -5.967 4.017 16.518 1.00 94.56 100 PHE A O 1
ATOM 718 N N . ARG A 1 101 ? -7.435 5.629 15.934 1.00 91.38 101 ARG A N 1
ATOM 719 C CA . ARG A 1 101 ? -8.651 4.824 16.095 1.00 91.38 101 ARG A CA 1
ATOM 720 C C . ARG A 1 101 ? -9.295 4.598 14.738 1.00 91.38 101 ARG A C 1
ATOM 722 O O . ARG A 1 101 ? -9.609 5.544 14.024 1.00 91.38 101 ARG A O 1
ATOM 729 N N . ASN A 1 102 ? -9.577 3.334 14.446 1.00 89.81 102 ASN A N 1
ATOM 730 C CA . ASN A 1 102 ? -10.177 2.894 13.188 1.00 89.81 102 ASN A CA 1
ATOM 731 C C . ASN A 1 102 ? -11.615 3.406 12.958 1.00 89.81 102 ASN A C 1
ATOM 733 O O . ASN A 1 102 ? -12.195 3.041 11.953 1.00 89.81 102 ASN A O 1
ATOM 737 N N . THR A 1 103 ? -12.195 4.217 13.852 1.00 87.19 103 THR A N 1
ATOM 738 C CA . THR A 1 103 ? -13.546 4.785 13.697 1.00 87.19 103 THR A CA 1
ATOM 739 C C . THR A 1 103 ? -13.561 6.132 12.971 1.00 87.19 103 THR A C 1
ATOM 741 O O . THR A 1 103 ? -14.625 6.599 12.589 1.00 87.19 103 THR A O 1
ATOM 744 N N . LEU A 1 104 ? -12.401 6.790 12.804 1.00 88.94 104 LEU A N 1
ATOM 745 C CA . LEU A 1 104 ? -12.273 8.128 12.194 1.00 88.94 104 LEU A CA 1
ATOM 746 C C . LEU A 1 104 ? -13.144 9.236 12.831 1.00 88.94 104 LEU A C 1
ATOM 748 O O . LEU A 1 104 ? -13.289 10.318 12.267 1.00 88.94 104 LEU A O 1
ATOM 752 N N . GLU A 1 105 ? -13.670 9.024 14.040 1.00 90.31 105 GLU A N 1
ATOM 753 C CA . GLU A 1 105 ? -14.537 9.991 14.734 1.00 90.31 105 GLU A CA 1
ATOM 754 C C . GLU A 1 105 ? -13.773 11.235 15.213 1.00 90.31 105 GLU A C 1
ATOM 756 O O . GLU A 1 105 ? -14.350 12.309 15.400 1.00 90.31 105 GLU A O 1
ATOM 761 N N . ARG A 1 106 ? -12.456 11.116 15.434 1.00 93.00 106 ARG A N 1
ATOM 762 C CA . ARG A 1 106 ? -11.619 12.245 15.852 1.00 93.00 106 ARG A CA 1
ATOM 763 C C . ARG A 1 106 ? -11.023 12.915 14.624 1.00 93.00 106 ARG A C 1
ATOM 765 O O . ARG A 1 106 ? -10.380 12.269 13.803 1.00 93.00 106 ARG A O 1
ATOM 772 N N . ARG A 1 107 ? -11.074 14.249 14.582 1.00 93.50 107 ARG A N 1
ATOM 773 C CA . ARG A 1 107 ? -10.373 15.050 13.556 1.00 93.50 107 ARG A CA 1
ATOM 774 C C . ARG A 1 107 ? -8.890 14.677 13.443 1.00 93.50 107 ARG A C 1
ATOM 776 O O . ARG A 1 107 ? -8.352 14.631 12.344 1.00 93.50 107 ARG A O 1
ATOM 783 N N . GLY A 1 108 ? -8.248 14.376 14.575 1.00 95.00 108 GLY A N 1
ATOM 784 C CA . GLY A 1 108 ? -6.857 13.920 14.614 1.00 95.00 108 GLY A CA 1
ATOM 785 C C . GLY A 1 108 ? -6.615 12.601 13.875 1.00 95.00 108 GLY A C 1
ATOM 786 O O . GLY A 1 108 ? -5.570 12.465 13.251 1.00 95.00 108 GLY A O 1
ATOM 787 N N . ASP A 1 109 ? -7.579 11.672 13.875 1.00 95.62 109 ASP A N 1
ATOM 788 C CA . ASP A 1 109 ? -7.478 10.423 13.110 1.00 95.62 109 ASP A CA 1
ATOM 789 C C . ASP A 1 109 ? -7.531 10.715 11.606 1.00 95.62 109 ASP A C 1
ATOM 791 O O . ASP A 1 109 ? -6.706 10.209 10.854 1.00 95.62 109 ASP A O 1
ATOM 795 N N . VAL A 1 110 ? -8.421 11.611 11.169 1.00 95.81 110 VAL A N 1
ATOM 796 C CA . VAL A 1 110 ? -8.507 12.030 9.759 1.00 95.81 110 VAL A CA 1
ATOM 797 C C . VAL A 1 110 ? -7.196 12.671 9.289 1.00 95.81 110 VAL A C 1
ATOM 799 O O . VAL A 1 110 ? -6.649 12.273 8.262 1.00 95.81 110 VAL A O 1
ATOM 802 N N . PHE A 1 111 ? -6.640 13.616 10.057 1.00 97.25 111 PHE A N 1
ATOM 803 C CA . PHE A 1 111 ? -5.352 14.232 9.715 1.00 97.25 111 PHE A CA 1
ATOM 804 C C . PHE A 1 111 ? -4.198 13.226 9.740 1.00 97.25 111 PHE A C 1
ATOM 806 O O . PHE A 1 111 ? -3.347 13.259 8.854 1.00 97.25 111 PHE A O 1
ATOM 813 N N . ALA A 1 112 ? -4.170 12.313 10.713 1.00 97.69 112 ALA A N 1
ATOM 814 C CA . ALA A 1 112 ? -3.158 11.267 10.774 1.00 97.69 112 ALA A CA 1
ATOM 815 C C . ALA A 1 112 ? -3.251 10.324 9.567 1.00 97.69 112 ALA A C 1
ATOM 817 O O . ALA A 1 112 ? -2.220 10.016 8.973 1.00 97.69 112 ALA A O 1
ATOM 818 N N . LEU A 1 113 ? -4.461 9.916 9.165 1.00 98.06 113 LEU A N 1
ATOM 819 C CA . LEU A 1 113 ? -4.687 9.100 7.971 1.00 98.06 113 LEU A CA 1
ATOM 820 C C . LEU A 1 113 ? -4.133 9.798 6.730 1.00 98.06 113 LEU A C 1
ATOM 822 O O . LEU A 1 113 ? -3.389 9.179 5.975 1.00 98.06 113 LEU A O 1
ATOM 826 N N . ILE A 1 114 ? -4.438 11.086 6.552 1.00 98.00 114 ILE A N 1
ATOM 827 C CA . ILE A 1 114 ? -3.968 11.861 5.400 1.00 98.00 114 ILE A CA 1
ATOM 828 C C . ILE A 1 114 ? -2.442 11.974 5.395 1.00 98.00 114 ILE A C 1
ATOM 830 O O . ILE A 1 114 ? -1.802 11.636 4.402 1.00 98.00 114 ILE A O 1
ATOM 834 N N . LEU A 1 115 ? -1.849 12.434 6.497 1.00 98.25 115 LEU A N 1
ATOM 835 C CA . LEU A 1 115 ? -0.422 12.749 6.543 1.00 98.25 115 LEU A CA 1
ATOM 836 C C . LEU A 1 115 ? 0.448 11.490 6.616 1.00 98.25 115 LEU A C 1
ATOM 838 O O . LEU A 1 115 ? 1.392 11.346 5.847 1.00 98.25 115 LEU A O 1
ATOM 842 N N . LEU A 1 116 ? 0.144 10.568 7.530 1.00 98.31 116 LEU A N 1
ATOM 843 C CA . LEU A 1 116 ? 1.025 9.438 7.824 1.00 98.31 116 LEU A CA 1
ATOM 844 C C . LEU A 1 116 ? 0.822 8.281 6.848 1.00 98.31 116 LEU A C 1
ATOM 846 O O . LEU A 1 116 ? 1.799 7.738 6.334 1.00 98.31 116 LEU A O 1
ATOM 850 N N . ALA A 1 117 ? -0.430 7.905 6.585 1.00 97.81 117 ALA A N 1
ATOM 851 C CA . ALA A 1 117 ? -0.721 6.804 5.676 1.00 97.81 117 ALA A CA 1
ATOM 852 C C . ALA A 1 117 ? -0.839 7.283 4.224 1.00 97.81 117 ALA A C 1
ATOM 854 O O . ALA A 1 117 ? -0.152 6.748 3.363 1.00 97.81 117 ALA A O 1
ATOM 855 N N . GLY A 1 118 ? -1.635 8.317 3.951 1.00 97.31 118 GLY A N 1
ATOM 856 C CA . GLY A 1 118 ? -1.871 8.814 2.595 1.00 97.31 118 GLY A CA 1
ATOM 857 C C . GLY A 1 118 ? -0.641 9.448 1.948 1.00 97.31 118 GLY A C 1
ATOM 858 O O . GLY A 1 118 ? -0.368 9.165 0.789 1.00 97.31 118 GLY A O 1
ATOM 859 N N . ILE A 1 119 ? 0.112 10.276 2.679 1.00 97.69 119 ILE A N 1
ATOM 860 C CA . ILE A 1 119 ? 1.273 11.002 2.141 1.00 97.69 119 ILE A CA 1
ATOM 861 C C . ILE A 1 119 ? 2.583 10.272 2.443 1.00 97.69 119 ILE A C 1
ATOM 863 O O . ILE A 1 119 ? 3.277 9.873 1.515 1.00 97.69 119 ILE A O 1
ATOM 867 N N . CYS A 1 120 ? 2.949 10.091 3.716 1.00 97.75 120 CYS A N 1
ATOM 868 C CA . CYS A 1 120 ? 4.287 9.602 4.063 1.00 97.75 120 CYS A CA 1
ATOM 869 C C . CYS A 1 120 ? 4.519 8.142 3.654 1.00 97.75 120 CYS A C 1
ATOM 871 O O . CYS A 1 120 ? 5.588 7.820 3.137 1.00 97.75 120 CYS A O 1
ATOM 873 N N . SER A 1 121 ? 3.553 7.250 3.897 1.00 97.62 121 SER A N 1
ATOM 874 C CA . SER A 1 121 ? 3.761 5.820 3.633 1.00 97.62 121 SER A CA 1
ATOM 875 C C . SER A 1 121 ? 3.768 5.476 2.140 1.00 97.62 121 SER A C 1
ATOM 877 O O . SER A 1 121 ? 4.571 4.651 1.714 1.00 97.62 121 SER A O 1
ATOM 879 N N . THR A 1 122 ? 2.963 6.165 1.331 1.00 97.81 122 THR A N 1
ATOM 880 C CA . THR A 1 122 ? 2.844 5.930 -0.120 1.00 97.81 122 THR A CA 1
ATOM 881 C C . THR A 1 122 ? 4.072 6.401 -0.896 1.00 97.81 122 THR A C 1
ATOM 883 O O . THR A 1 122 ? 4.421 5.831 -1.929 1.00 97.81 122 THR A O 1
ATOM 886 N N . MET A 1 123 ? 4.817 7.387 -0.375 1.00 97.06 123 MET A N 1
ATOM 887 C CA . MET A 1 123 ? 6.117 7.764 -0.946 1.00 97.06 123 MET A CA 1
ATOM 888 C C . MET A 1 123 ? 7.082 6.572 -0.978 1.00 97.06 123 MET A C 1
ATOM 890 O O . MET A 1 123 ? 7.882 6.461 -1.907 1.00 97.06 123 MET A O 1
ATOM 894 N N . LEU A 1 124 ? 7.013 5.678 0.017 1.00 95.31 124 LEU A N 1
ATOM 895 C CA . LEU A 1 124 ? 7.863 4.490 0.080 1.00 95.31 124 LEU A CA 1
ATOM 896 C C . LEU A 1 124 ? 7.558 3.524 -1.070 1.00 95.31 124 LEU A C 1
ATOM 898 O O . LEU A 1 124 ? 8.494 3.067 -1.726 1.00 95.31 124 LEU A O 1
ATOM 902 N N . SER A 1 125 ? 6.276 3.253 -1.336 1.00 95.06 125 SER A N 1
ATOM 903 C CA . SER A 1 125 ? 5.845 2.436 -2.479 1.00 95.06 125 SER A CA 1
ATOM 904 C C . SER A 1 125 ? 6.352 3.029 -3.788 1.00 95.06 125 SER A C 1
ATOM 906 O O . SER A 1 125 ? 7.056 2.346 -4.529 1.00 95.06 125 SER A O 1
ATOM 908 N N . ALA A 1 126 ? 6.128 4.327 -4.016 1.00 94.25 126 ALA A N 1
ATOM 909 C CA . ALA A 1 126 ? 6.571 5.000 -5.234 1.00 94.25 126 ALA A CA 1
ATOM 910 C C . ALA A 1 126 ? 8.098 4.936 -5.432 1.00 94.25 126 ALA A C 1
ATOM 912 O O . ALA A 1 126 ? 8.571 4.699 -6.546 1.00 94.25 126 ALA A O 1
ATOM 913 N N . TRP A 1 127 ? 8.892 5.092 -4.364 1.00 94.88 127 TRP A N 1
ATOM 914 C CA . TRP A 1 127 ? 10.351 4.934 -4.436 1.00 94.88 127 TRP A CA 1
ATOM 915 C C . TRP A 1 127 ? 10.769 3.509 -4.798 1.00 94.88 127 TRP A C 1
ATOM 917 O O . TRP A 1 127 ? 11.606 3.322 -5.683 1.00 94.88 127 TRP A O 1
ATOM 927 N N . VAL A 1 128 ? 10.180 2.503 -4.147 1.00 94.69 128 VAL A N 1
ATOM 928 C CA . VAL A 1 128 ? 10.482 1.090 -4.421 1.00 94.69 128 VAL A CA 1
ATOM 929 C C . VAL A 1 128 ? 10.021 0.693 -5.826 1.00 94.69 128 VAL A C 1
ATOM 931 O O . VAL A 1 128 ? 10.746 -0.015 -6.528 1.00 94.69 128 VAL A O 1
ATOM 934 N N . GLY A 1 129 ? 8.867 1.188 -6.274 1.00 90.94 129 GLY A N 1
ATOM 935 C CA . GLY A 1 129 ? 8.339 0.987 -7.620 1.00 90.94 129 GLY A CA 1
ATOM 936 C C . GLY A 1 129 ? 9.283 1.542 -8.682 1.00 90.94 129 GLY A C 1
ATOM 937 O O . GLY A 1 129 ? 9.739 0.795 -9.545 1.00 90.94 129 GLY A O 1
ATOM 938 N N . VAL A 1 130 ? 9.676 2.816 -8.577 1.00 91.31 130 VAL A N 1
ATOM 939 C CA . VAL A 1 130 ? 10.620 3.441 -9.524 1.00 91.31 130 VAL A CA 1
ATOM 940 C C . VAL A 1 130 ? 11.986 2.758 -9.508 1.00 91.31 130 VAL A C 1
ATOM 942 O O . VAL A 1 130 ? 12.553 2.517 -10.576 1.00 91.31 130 VAL A O 1
ATOM 945 N N . ALA A 1 131 ? 12.501 2.383 -8.334 1.00 90.62 131 ALA A N 1
ATOM 946 C CA . ALA A 1 131 ? 13.743 1.617 -8.236 1.00 90.62 131 ALA A CA 1
ATOM 947 C C . ALA A 1 131 ? 13.626 0.260 -8.950 1.00 90.62 131 ALA A C 1
ATOM 949 O O . ALA A 1 131 ? 14.525 -0.127 -9.696 1.00 90.62 131 ALA A O 1
ATOM 950 N N . SER A 1 132 ? 12.495 -0.429 -8.788 1.00 88.94 132 SER A N 1
ATOM 951 C CA . SER A 1 132 ? 12.229 -1.705 -9.458 1.00 88.94 132 SER A CA 1
ATOM 952 C C . SER A 1 132 ? 12.170 -1.530 -10.979 1.00 88.94 132 SER A C 1
ATOM 954 O O . SER A 1 132 ? 12.848 -2.255 -11.704 1.00 88.94 132 SER A O 1
ATOM 956 N N . LEU A 1 133 ? 11.439 -0.524 -11.474 1.00 84.38 133 LEU A N 1
ATOM 957 C CA . LEU A 1 133 ? 11.346 -0.214 -12.907 1.00 84.38 133 LEU A CA 1
ATOM 958 C C . LEU A 1 133 ? 12.704 0.145 -13.522 1.00 84.38 133 LEU A C 1
ATOM 960 O O . LEU A 1 133 ? 12.990 -0.260 -14.652 1.00 84.38 133 LEU A O 1
ATOM 964 N N . THR A 1 134 ? 13.528 0.876 -12.766 1.00 85.31 134 THR A N 1
ATOM 965 C CA . THR A 1 134 ? 14.894 1.262 -13.143 1.00 85.31 134 THR A CA 1
ATOM 966 C C . THR A 1 134 ? 15.777 0.032 -13.312 1.00 85.31 134 THR A C 1
ATOM 968 O O . THR A 1 134 ? 16.406 -0.141 -14.352 1.00 85.31 134 THR A O 1
ATOM 971 N N . LEU A 1 135 ? 15.785 -0.861 -12.318 1.00 84.50 135 LEU A N 1
ATOM 972 C CA . LEU A 1 135 ? 16.550 -2.110 -12.373 1.00 84.50 135 LEU A CA 1
ATOM 973 C C . LEU A 1 135 ? 16.044 -3.054 -13.474 1.00 84.50 135 LEU A C 1
ATOM 975 O O . LEU A 1 135 ? 16.824 -3.818 -14.034 1.00 84.50 135 LEU A O 1
ATOM 979 N N . GLY A 1 136 ? 14.752 -2.982 -13.803 1.00 82.12 136 GLY A N 1
ATOM 980 C CA . GLY A 1 136 ? 14.141 -3.713 -14.912 1.00 82.12 136 GLY A CA 1
ATOM 981 C C . GLY A 1 136 ? 14.368 -3.096 -16.297 1.00 82.12 136 GLY A C 1
ATOM 982 O O . GLY A 1 136 ? 13.930 -3.687 -17.279 1.00 82.12 136 GLY A O 1
ATOM 983 N N . GLY A 1 137 ? 15.001 -1.920 -16.399 1.00 82.00 137 GLY A N 1
ATOM 984 C CA . GLY A 1 137 ? 15.245 -1.231 -17.674 1.00 82.00 137 GLY A CA 1
ATOM 985 C C . GLY A 1 137 ? 13.973 -0.775 -18.401 1.00 82.00 137 GLY A C 1
ATOM 986 O O . GLY A 1 137 ? 13.989 -0.598 -19.615 1.00 82.00 137 GLY A O 1
ATOM 987 N N . THR A 1 138 ? 12.863 -0.617 -17.674 1.00 79.25 138 THR A N 1
ATOM 988 C CA . THR A 1 138 ? 11.529 -0.357 -18.257 1.00 79.25 138 THR A CA 1
ATOM 989 C C . THR A 1 138 ? 11.186 1.125 -18.398 1.00 79.25 138 THR A C 1
ATOM 991 O O . THR A 1 138 ? 10.251 1.470 -19.116 1.00 79.25 138 THR A O 1
ATOM 994 N N . VAL A 1 139 ? 11.928 2.007 -17.725 1.00 81.44 139 VAL A N 1
ATOM 995 C CA . VAL A 1 139 ? 11.690 3.455 -17.710 1.00 81.44 139 VAL A CA 1
ATOM 996 C C . VAL A 1 139 ? 13.002 4.184 -17.987 1.00 81.44 139 VAL A C 1
ATOM 998 O O . VAL A 1 139 ? 14.048 3.807 -17.460 1.00 81.44 139 VAL A O 1
ATOM 1001 N N . ALA A 1 140 ? 12.951 5.237 -18.805 1.00 84.12 140 ALA A N 1
ATOM 1002 C CA . ALA A 1 140 ? 14.102 6.091 -19.069 1.00 84.12 140 ALA A CA 1
ATOM 1003 C C . ALA A 1 140 ? 14.399 7.011 -17.873 1.00 84.12 140 ALA A C 1
ATOM 1005 O O . ALA A 1 140 ? 13.487 7.505 -17.213 1.00 84.12 140 ALA A O 1
ATOM 1006 N N . VAL A 1 141 ? 15.679 7.317 -17.638 1.00 79.44 141 VAL A N 1
ATOM 1007 C CA . VAL A 1 141 ? 16.132 8.149 -16.502 1.00 79.44 141 VAL A CA 1
ATOM 1008 C C . VAL A 1 141 ? 15.427 9.511 -16.441 1.00 79.44 141 VAL A C 1
ATOM 1010 O O . VAL A 1 141 ? 15.131 10.004 -15.354 1.00 79.44 141 VAL A O 1
ATOM 1013 N N . GLY A 1 142 ? 15.112 10.102 -17.598 1.00 86.00 142 GLY A N 1
ATOM 1014 C CA . GLY A 1 142 ? 14.403 11.384 -17.678 1.00 86.00 142 GLY A CA 1
ATOM 1015 C C . GLY A 1 142 ? 12.970 11.353 -17.133 1.00 86.00 142 GLY A C 1
ATOM 1016 O O . GLY A 1 142 ? 12.456 12.393 -16.729 1.00 86.00 142 GLY A O 1
ATOM 1017 N N . ASP A 1 143 ? 12.344 10.177 -17.056 1.00 87.81 143 ASP A N 1
ATOM 1018 C CA . ASP A 1 143 ? 10.936 10.030 -16.679 1.00 87.81 143 ASP A CA 1
ATOM 1019 C C . ASP A 1 143 ? 10.729 9.692 -15.195 1.00 87.81 143 ASP A C 1
ATOM 1021 O O . ASP A 1 143 ? 9.592 9.703 -14.719 1.00 87.81 143 ASP A O 1
ATOM 1025 N N . TYR A 1 144 ? 11.796 9.430 -14.429 1.00 89.94 144 TYR A N 1
ATOM 1026 C CA . TYR A 1 144 ? 11.700 8.922 -13.051 1.00 89.94 144 TYR A CA 1
ATOM 1027 C C . TYR A 1 144 ? 10.844 9.797 -12.139 1.00 89.94 144 TYR A C 1
ATOM 1029 O O . TYR A 1 144 ? 9.990 9.278 -11.425 1.00 89.94 144 TYR A O 1
ATOM 1037 N N . ALA A 1 145 ? 11.018 11.120 -12.192 1.00 91.38 145 ALA A N 1
ATOM 1038 C CA . ALA A 1 145 ? 10.238 12.044 -11.370 1.00 91.38 145 ALA A CA 1
ATOM 1039 C C . ALA A 1 145 ? 8.745 12.038 -11.741 1.00 91.38 145 ALA A C 1
ATOM 1041 O O . ALA A 1 145 ? 7.885 12.078 -10.863 1.00 91.38 145 ALA A O 1
ATOM 1042 N N . SER A 1 146 ? 8.432 11.948 -13.038 1.00 91.19 146 SER A N 1
ATOM 1043 C CA . SER A 1 146 ? 7.052 11.897 -13.539 1.00 91.19 146 SER A CA 1
ATOM 1044 C C . SER A 1 146 ? 6.367 10.589 -13.145 1.00 91.19 146 SER A C 1
ATOM 1046 O O . SER A 1 146 ? 5.227 10.600 -12.679 1.00 91.19 146 SER A O 1
ATOM 1048 N N . VAL A 1 147 ? 7.076 9.462 -13.278 1.00 90.94 147 VAL A N 1
ATOM 1049 C CA . VAL A 1 147 ? 6.583 8.143 -12.863 1.00 90.94 147 VAL A CA 1
ATOM 1050 C C . VAL A 1 147 ? 6.383 8.097 -11.355 1.00 90.94 147 VAL A C 1
ATOM 1052 O O . VAL A 1 147 ? 5.303 7.720 -10.910 1.00 90.94 147 VAL A O 1
ATOM 1055 N N . TRP A 1 148 ? 7.372 8.548 -10.579 1.00 94.56 148 TRP A N 1
ATOM 1056 C CA . TRP A 1 148 ? 7.286 8.620 -9.122 1.00 94.56 148 TRP A CA 1
ATOM 1057 C C . TRP A 1 148 ? 6.069 9.429 -8.670 1.00 94.56 148 TRP A C 1
ATOM 1059 O O . TRP A 1 148 ? 5.280 8.947 -7.864 1.00 94.56 148 TRP A O 1
ATOM 1069 N N . LEU A 1 149 ? 5.877 10.630 -9.230 1.00 94.19 149 LEU A N 1
ATOM 1070 C CA . LEU A 1 149 ? 4.777 11.520 -8.860 1.00 94.19 149 LEU A CA 1
ATOM 1071 C C . LEU A 1 149 ? 3.415 10.889 -9.159 1.00 94.19 149 LEU A C 1
ATOM 1073 O O . LEU A 1 149 ? 2.526 10.924 -8.313 1.00 94.19 149 LEU A O 1
ATOM 1077 N N . LYS A 1 150 ? 3.240 10.299 -10.346 1.00 92.06 150 LYS A N 1
ATOM 1078 C CA . LYS A 1 150 ? 1.970 9.660 -10.725 1.00 92.06 150 LYS A CA 1
ATOM 1079 C C . LYS A 1 150 ? 1.678 8.424 -9.880 1.00 92.06 150 LYS A C 1
ATOM 1081 O O . LYS A 1 150 ? 0.529 8.220 -9.506 1.00 92.06 150 LYS A O 1
ATOM 1086 N N . TRP A 1 151 ? 2.706 7.641 -9.558 1.00 93.50 151 TRP A N 1
ATOM 1087 C CA . TRP A 1 151 ? 2.587 6.476 -8.685 1.00 93.50 151 TRP A CA 1
ATOM 1088 C C . TRP A 1 151 ? 2.191 6.889 -7.268 1.00 93.50 151 TRP A C 1
ATOM 1090 O O . TRP A 1 151 ? 1.181 6.429 -6.746 1.00 93.50 151 TRP A O 1
ATOM 1100 N N . TRP A 1 152 ? 2.929 7.837 -6.689 1.00 96.31 152 TRP A N 1
ATOM 1101 C CA . TRP A 1 152 ? 2.664 8.364 -5.355 1.00 96.31 152 TRP A CA 1
ATOM 1102 C C . TRP A 1 152 ? 1.253 8.956 -5.237 1.00 96.31 152 TRP A C 1
ATOM 1104 O O . TRP A 1 152 ? 0.539 8.659 -4.281 1.00 96.31 152 TRP A O 1
ATOM 1114 N N . LEU A 1 153 ? 0.820 9.745 -6.228 1.00 95.12 153 LEU A N 1
ATOM 1115 C CA . LEU A 1 153 ? -0.540 10.283 -6.268 1.00 95.12 153 LEU A CA 1
ATOM 1116 C C . LEU A 1 153 ? -1.591 9.171 -6.368 1.00 95.12 153 LEU A C 1
ATOM 1118 O O . LEU A 1 153 ? -2.598 9.242 -5.670 1.00 95.12 153 LEU A O 1
ATOM 1122 N N . GLY A 1 154 ? -1.358 8.148 -7.193 1.00 94.56 154 GLY A N 1
ATOM 1123 C CA . GLY A 1 154 ? -2.254 7.000 -7.328 1.00 94.56 154 GLY A CA 1
ATOM 1124 C C . GLY A 1 154 ? -2.470 6.262 -6.008 1.00 94.56 154 GLY A C 1
ATOM 1125 O O . GLY A 1 154 ? -3.620 6.060 -5.601 1.00 94.56 154 GLY A O 1
ATOM 1126 N N . ASP A 1 155 ? -1.381 5.928 -5.316 1.00 96.69 155 ASP A N 1
ATOM 1127 C CA . ASP A 1 155 ? -1.401 5.223 -4.028 1.00 96.69 155 ASP A CA 1
ATOM 1128 C C . ASP A 1 155 ? -2.031 6.098 -2.930 1.00 96.69 155 ASP A C 1
ATOM 1130 O O . ASP A 1 155 ? -2.923 5.648 -2.203 1.00 96.69 155 ASP A O 1
ATOM 1134 N N . MET A 1 156 ? -1.666 7.387 -2.867 1.00 97.81 156 MET A N 1
ATOM 1135 C CA . MET A 1 156 ? -2.277 8.364 -1.957 1.00 97.81 156 MET A CA 1
ATOM 1136 C C . MET A 1 156 ? -3.789 8.439 -2.159 1.00 97.81 156 MET A C 1
ATOM 1138 O O . MET A 1 156 ? -4.547 8.323 -1.196 1.00 97.81 156 MET A O 1
ATOM 1142 N N . MET A 1 157 ? -4.249 8.605 -3.399 1.00 96.06 157 MET A N 1
ATOM 1143 C CA . MET A 1 157 ? -5.678 8.649 -3.703 1.00 96.06 157 MET A CA 1
ATOM 1144 C C . MET A 1 157 ? -6.363 7.324 -3.370 1.00 96.06 157 MET A C 1
ATOM 1146 O O . MET A 1 157 ? -7.480 7.331 -2.858 1.00 96.06 157 MET A O 1
ATOM 1150 N N . GLY A 1 158 ? -5.681 6.197 -3.580 1.00 96.75 158 GLY A N 1
ATOM 1151 C CA . GLY A 1 158 ? -6.122 4.880 -3.136 1.00 96.75 158 GLY A CA 1
ATOM 1152 C C . GLY A 1 158 ? -6.412 4.833 -1.639 1.00 96.75 158 GLY A C 1
ATOM 1153 O O . GLY A 1 158 ? -7.505 4.443 -1.230 1.00 96.75 158 GLY A O 1
ATOM 1154 N N . VAL A 1 159 ? -5.473 5.295 -0.812 1.00 98.12 159 VAL A N 1
ATOM 1155 C CA . VAL A 1 159 ? -5.669 5.393 0.642 1.00 98.12 159 VAL A CA 1
ATOM 1156 C C . VAL A 1 159 ? -6.818 6.343 0.981 1.00 98.12 159 VAL A C 1
ATOM 1158 O O . VAL A 1 159 ? -7.720 5.964 1.724 1.00 98.12 159 VAL A O 1
ATOM 1161 N N . LEU A 1 160 ? -6.812 7.561 0.436 1.00 96.94 160 LEU A N 1
ATOM 1162 C CA . LEU A 1 160 ? -7.743 8.623 0.828 1.00 96.94 160 LEU A CA 1
ATOM 1163 C C . LEU A 1 160 ? -9.190 8.374 0.395 1.00 96.94 160 LEU A C 1
ATOM 1165 O O . LEU A 1 160 ? -10.109 8.817 1.078 1.00 96.94 160 LEU A O 1
ATOM 1169 N N . VAL A 1 161 ? -9.402 7.684 -0.724 1.00 95.88 161 VAL A N 1
ATOM 1170 C CA . VAL A 1 161 ? -10.744 7.413 -1.255 1.00 95.88 161 VAL A CA 1
ATOM 1171 C C . VAL A 1 161 ? -11.289 6.083 -0.742 1.00 95.88 161 VAL A C 1
ATOM 1173 O O . VAL A 1 161 ? -12.488 5.977 -0.499 1.00 95.88 161 VAL A O 1
ATOM 1176 N N . VAL A 1 162 ? -10.434 5.071 -0.556 1.00 97.25 162 VAL A N 1
ATOM 1177 C CA . VAL A 1 162 ? -10.891 3.707 -0.244 1.00 97.25 162 VAL A CA 1
ATOM 1178 C C . VAL A 1 162 ? -10.826 3.384 1.244 1.00 97.25 162 VAL A C 1
ATOM 1180 O O . VAL A 1 162 ? -11.710 2.689 1.737 1.00 97.25 162 VAL A O 1
ATOM 1183 N N . ALA A 1 163 ? -9.837 3.880 1.995 1.00 97.00 163 ALA A N 1
ATOM 1184 C CA . ALA A 1 163 ? -9.726 3.527 3.411 1.00 97.00 163 ALA A CA 1
ATOM 1185 C C . ALA A 1 163 ? -10.873 4.089 4.278 1.00 97.00 163 ALA A C 1
ATOM 1187 O O . ALA A 1 163 ? -11.434 3.309 5.047 1.00 97.00 163 ALA A O 1
ATOM 1188 N N . PRO A 1 164 ? -11.283 5.374 4.167 1.00 95.69 164 PRO A N 1
ATOM 1189 C CA . PRO A 1 164 ? -12.353 5.916 5.005 1.00 95.69 164 PRO A CA 1
ATOM 1190 C C . PRO A 1 164 ? -13.684 5.152 4.938 1.00 95.69 164 PRO A C 1
ATOM 1192 O O . PRO A 1 164 ? -14.152 4.754 6.001 1.00 95.69 164 PRO A O 1
ATOM 1195 N N . PRO A 1 165 ? -14.281 4.872 3.758 1.00 95.75 165 PRO A N 1
ATOM 1196 C CA . PRO A 1 165 ? -15.564 4.167 3.694 1.00 95.75 165 PRO A CA 1
ATOM 1197 C C . PRO A 1 165 ? -15.495 2.702 4.147 1.00 95.75 165 PRO A C 1
ATOM 1199 O O . PRO A 1 165 ? -16.533 2.105 4.394 1.00 95.75 165 PRO A O 1
ATOM 1202 N N . LEU A 1 166 ? -14.302 2.104 4.235 1.00 95.69 166 LEU A N 1
ATOM 1203 C CA . LEU A 1 166 ? -14.118 0.747 4.761 1.00 95.69 166 LEU A CA 1
ATOM 1204 C C . LEU A 1 166 ? -13.881 0.714 6.282 1.00 95.69 166 LEU A C 1
ATOM 1206 O O . LEU A 1 166 ? -13.882 -0.367 6.871 1.00 95.69 166 LEU A O 1
ATOM 1210 N N . LEU A 1 167 ? -13.618 1.869 6.899 1.00 93.12 167 LEU A N 1
ATOM 1211 C CA . LEU A 1 167 ? -13.376 2.015 8.336 1.00 93.12 167 LEU A CA 1
ATOM 1212 C C . LEU A 1 167 ? -14.633 2.435 9.117 1.00 93.12 167 LEU A C 1
ATOM 1214 O O . LEU A 1 167 ? -14.709 2.141 10.311 1.00 93.12 167 LEU A O 1
ATOM 1218 N N . ILE A 1 168 ? -15.584 3.109 8.461 1.00 87.62 168 ILE A N 1
ATOM 1219 C CA . ILE A 1 168 ? -16.812 3.662 9.062 1.00 87.62 168 ILE A CA 1
ATOM 1220 C C . ILE A 1 168 ? -18.050 2.797 8.824 1.00 87.62 168 ILE A C 1
ATOM 1222 O O . ILE A 1 168 ? -18.118 2.124 7.773 1.00 87.62 168 ILE A O 1
#

Foldseek 3Di:
DDPVLVVLLQVLLVVLQVQLVVQQVQADPQSHFGLARQNLLSLLLSCLPVNPSSLNSQLNSQLVNQVVSVADSQLSNLLSVLSSQLSVQLSVQCCPPQVADLQCPDPSNLVSLLPRRLQVSLLSSLVSNLVSCVVSVNDDPVCSVVSSVRSSSRSSNSNNVNNNVSSD

Mean predicted aligned error: 3.6 Å